Protein AF-A0AAE8ZLW9-F1 (afdb_monomer)

pLDDT: mean 77.03, std 15.37, range [42.69, 94.0]

Secondary structure (DSSP, 8-state):
------------------PPPPPP-HHHHHHHHHHHHHHHHHHHHHHHHHTTS-HHHHHHHHHHHHHHHHHHHHHHHHHHHT-HHHHHHHHHHHHHHHHHHHHHHHHHHHHHHTPPPPPPPP-------

Sequence (129 aa):
MRRNDSNASACSTDGMYEPSRQVLDYRHIEQINTIVFHLRELSRLVTTQIGVIPNTVVGQLRSLNQRIMDNIELIEGDMARNERAPFEAKLEYYHTEYQEMLVLYQELMAILYNIPPPPPPPSAESQQE

Solvent-accessible surface area (backbone atoms only — not comparable to full-atom values): 8001 Å² total; per-residue (Å²): 135,82,86,88,77,87,82,79,81,77,79,67,85,73,69,81,80,74,74,78,83,53,53,62,51,73,68,56,51,52,55,48,52,52,53,49,49,53,44,53,52,49,38,51,55,44,56,65,47,57,80,77,56,66,74,86,54,36,60,56,42,51,52,51,40,49,55,42,51,54,49,45,54,51,51,52,54,52,56,73,67,40,44,30,69,70,44,65,73,41,48,63,54,54,54,49,53,52,52,53,53,51,52,52,51,51,54,55,49,53,62,67,74,63,64,76,77,78,78,76,75,80,77,80,70,95,68,84,135

Organism: Caenorhabditis briggsae (NCBI:txid6238)

Mean predicted aligned error: 13.86 Å

Radius of gyration: 29.91 Å; Cα contacts (8 Å, |Δi|>4): 59; chains: 1; bounding box: 50×21×132 Å

Nearest PDB structures (foldseek):
  5ax0-assembly1_A  TM=6.935E-01  e=7.107E+00  Acetabularia acetabulum
  8hx0-assembly1_A  TM=5.495E-01  e=7.550E+00  Mycolicibacterium smegmatis MC2 155
  8snb-assembly1_1G  TM=5.516E-01  e=8.521E+00  Strongylocentrotus purpuratus

Structure (mmCIF, N/CA/C/O backbone):
data_AF-A0AAE8ZLW9-F1
#
_entry.id   AF-A0AAE8ZLW9-F1
#
loop_
_atom_site.group_PDB
_atom_site.id
_atom_site.type_symbol
_atom_site.label_atom_id
_atom_site.label_alt_id
_atom_site.label_comp_id
_atom_site.label_asym_id
_atom_site.label_entity_id
_atom_site.label_seq_id
_atom_site.pdbx_PDB_ins_code
_atom_site.Cartn_x
_atom_site.Cartn_y
_atom_site.Cartn_z
_atom_site.occupancy
_atom_site.B_iso_or_equiv
_atom_site.auth_seq_id
_atom_site.auth_comp_id
_atom_site.auth_asym_id
_atom_site.auth_atom_id
_atom_site.pdbx_PDB_model_num
ATOM 1 N N . MET A 1 1 ? 13.273 -12.104 -73.504 1.00 42.69 1 MET A N 1
ATOM 2 C CA . MET A 1 1 ? 14.395 -11.382 -72.862 1.00 42.69 1 MET A CA 1
ATOM 3 C C . MET A 1 1 ? 13.861 -10.082 -72.264 1.00 42.69 1 MET A C 1
ATOM 5 O O . MET A 1 1 ? 13.181 -9.386 -72.997 1.00 42.69 1 MET A O 1
ATOM 9 N N . ARG A 1 2 ? 14.204 -9.810 -70.985 1.00 47.00 2 ARG A N 1
ATOM 10 C CA . ARG A 1 2 ? 14.033 -8.569 -70.172 1.00 47.00 2 ARG A CA 1
ATOM 11 C C . ARG A 1 2 ? 12.575 -8.137 -69.902 1.00 47.00 2 ARG A C 1
ATOM 13 O O . ARG A 1 2 ? 11.897 -7.703 -70.815 1.00 47.00 2 ARG A O 1
ATOM 20 N N . ARG A 1 3 ? 11.964 -8.425 -68.739 1.00 48.12 3 ARG A N 1
ATOM 21 C CA . ARG A 1 3 ? 12.125 -7.803 -67.394 1.00 48.12 3 ARG A CA 1
ATOM 22 C C . ARG A 1 3 ? 12.248 -6.276 -67.451 1.00 48.12 3 ARG A C 1
ATOM 24 O O . ARG A 1 3 ? 13.337 -5.776 -67.704 1.00 48.12 3 ARG A O 1
ATOM 31 N N . ASN A 1 4 ? 11.135 -5.585 -67.197 1.00 45.62 4 ASN A N 1
ATOM 32 C CA . ASN A 1 4 ? 11.143 -4.229 -66.658 1.00 45.62 4 ASN A CA 1
ATOM 33 C C . ASN A 1 4 ? 10.871 -4.348 -65.161 1.00 45.62 4 ASN A C 1
ATOM 35 O O . ASN A 1 4 ? 9.737 -4.552 -64.729 1.00 45.62 4 ASN A O 1
ATOM 39 N N . ASP A 1 5 ? 11.963 -4.299 -64.414 1.00 48.31 5 ASP A N 1
ATOM 40 C CA . ASP A 1 5 ? 11.983 -4.147 -62.974 1.00 48.31 5 ASP A CA 1
ATOM 41 C C . ASP A 1 5 ? 11.664 -2.690 -62.584 1.00 48.31 5 ASP A C 1
ATOM 43 O O . ASP A 1 5 ? 11.891 -1.755 -63.355 1.00 48.31 5 ASP A O 1
ATOM 47 N N . SER A 1 6 ? 11.226 -2.540 -61.331 1.00 54.47 6 SER A N 1
ATOM 48 C CA . SER A 1 6 ? 11.413 -1.349 -60.489 1.00 54.47 6 SER A CA 1
ATOM 49 C C . SER A 1 6 ? 10.422 -0.193 -60.640 1.00 54.47 6 SER A C 1
ATOM 51 O O . SER A 1 6 ? 10.705 0.801 -61.298 1.00 54.47 6 SER A O 1
ATOM 53 N N . ASN A 1 7 ? 9.333 -0.247 -59.866 1.00 52.25 7 ASN A N 1
ATOM 54 C CA . ASN A 1 7 ? 9.197 0.705 -58.753 1.00 52.25 7 ASN A CA 1
ATOM 55 C C . ASN A 1 7 ? 8.188 0.191 -57.706 1.00 52.25 7 ASN A C 1
ATOM 57 O O . ASN A 1 7 ? 7.126 0.771 -57.490 1.00 52.25 7 ASN A O 1
ATOM 61 N N . ALA A 1 8 ? 8.501 -0.938 -57.065 1.00 52.03 8 ALA A N 1
ATOM 62 C CA . ALA A 1 8 ? 7.878 -1.241 -55.783 1.00 52.03 8 ALA A CA 1
ATOM 63 C C . ALA A 1 8 ? 8.480 -0.258 -54.775 1.00 52.03 8 ALA A C 1
ATOM 65 O O . ALA A 1 8 ? 9.659 -0.355 -54.439 1.00 52.03 8 ALA A O 1
ATOM 66 N N . SER A 1 9 ? 7.686 0.734 -54.374 1.00 44.06 9 SER A N 1
ATOM 67 C CA . SER A 1 9 ? 8.015 1.653 -53.292 1.00 44.06 9 SER A CA 1
ATOM 68 C C . SER A 1 9 ? 8.279 0.828 -52.034 1.00 44.06 9 SER A C 1
ATOM 70 O O . SER A 1 9 ? 7.358 0.353 -51.372 1.00 44.06 9 SER A O 1
ATOM 72 N N . ALA A 1 10 ? 9.558 0.599 -51.745 1.00 49.91 10 ALA A N 1
ATOM 73 C CA . ALA A 1 10 ? 10.007 0.103 -50.463 1.00 49.91 10 ALA A CA 1
ATOM 74 C C . ALA A 1 10 ? 9.824 1.242 -49.454 1.00 49.91 10 ALA A C 1
ATOM 76 O O . ALA A 1 10 ? 10.750 1.995 -49.160 1.00 49.91 10 ALA A O 1
ATOM 77 N N . CYS A 1 11 ? 8.608 1.381 -48.926 1.00 47.44 11 CYS A N 1
ATOM 78 C CA . CYS A 1 11 ? 8.428 1.917 -47.584 1.00 47.44 11 CYS A CA 1
ATOM 79 C C . CYS A 1 11 ? 9.013 0.878 -46.624 1.00 47.44 11 CYS A C 1
ATOM 81 O O . CYS A 1 11 ? 8.292 0.101 -46.002 1.00 47.44 11 CYS A O 1
ATOM 83 N N . SER A 1 12 ? 10.342 0.814 -46.561 1.00 49.12 12 SER A N 1
ATOM 84 C CA . SER A 1 12 ? 11.028 0.119 -45.491 1.00 49.12 12 SER A CA 1
ATOM 85 C C . SER A 1 12 ? 10.701 0.890 -44.218 1.00 49.12 12 SER A C 1
ATOM 87 O O . SER A 1 12 ? 11.232 1.971 -43.976 1.00 49.12 12 SER A O 1
ATOM 89 N N . THR A 1 13 ? 9.798 0.347 -43.406 1.00 57.84 13 THR A N 1
ATOM 90 C CA . THR A 1 13 ? 9.701 0.627 -41.969 1.00 57.84 13 THR A CA 1
ATOM 91 C C . THR A 1 13 ? 10.942 0.048 -41.287 1.00 57.84 13 THR A C 1
ATOM 93 O O . THR A 1 13 ? 10.854 -0.866 -40.470 1.00 57.84 13 THR A O 1
ATOM 96 N N . ASP A 1 14 ? 12.114 0.505 -41.723 1.00 55.09 14 ASP A N 1
ATOM 97 C CA . ASP A 1 14 ? 13.409 0.038 -41.259 1.00 55.09 14 ASP A CA 1
ATOM 98 C C . ASP A 1 14 ? 13.714 0.780 -39.959 1.00 55.09 14 ASP A C 1
ATOM 100 O O . ASP A 1 14 ? 14.090 1.950 -39.958 1.00 55.09 14 ASP A O 1
ATOM 104 N N . GLY A 1 15 ? 13.432 0.104 -38.845 1.00 57.19 15 GLY A N 1
ATOM 105 C CA . GLY A 1 15 ? 13.969 0.429 -37.530 1.00 57.19 15 GLY A CA 1
ATOM 106 C C . GLY A 1 15 ? 13.543 1.775 -36.953 1.00 57.19 15 GLY A C 1
ATOM 107 O O . GLY A 1 15 ? 14.377 2.657 -36.758 1.00 57.19 15 GLY A O 1
ATOM 108 N N . MET A 1 16 ? 12.278 1.906 -36.543 1.00 61.81 16 MET A N 1
ATOM 109 C CA . MET A 1 16 ? 11.995 2.823 -35.435 1.00 61.81 16 MET A CA 1
ATOM 110 C C . MET A 1 16 ? 12.773 2.279 -34.233 1.00 61.81 16 MET A C 1
ATOM 112 O O . MET A 1 16 ? 12.429 1.216 -33.722 1.00 61.81 16 MET A O 1
ATOM 116 N N . TYR A 1 17 ? 13.873 2.941 -33.863 1.00 61.50 17 TYR A N 1
ATOM 117 C CA . TYR A 1 17 ? 14.681 2.596 -32.695 1.00 61.50 17 TYR A CA 1
ATOM 118 C C . TYR A 1 17 ? 13.754 2.553 -31.482 1.00 61.50 17 TYR A C 1
ATOM 120 O O . TYR A 1 17 ? 13.327 3.597 -30.990 1.00 61.50 17 TYR A O 1
ATOM 128 N N . GLU A 1 18 ? 13.385 1.352 -31.044 1.00 58.94 18 GLU A N 1
ATOM 129 C CA . GLU A 1 18 ? 12.652 1.187 -29.801 1.00 58.94 18 GLU A CA 1
ATOM 130 C C . GLU A 1 18 ? 13.663 1.486 -28.688 1.00 58.94 18 GLU A C 1
ATOM 132 O O . GLU A 1 18 ? 14.690 0.801 -28.605 1.00 58.94 18 GLU A O 1
ATOM 137 N N . PRO A 1 19 ? 13.468 2.551 -27.887 1.00 62.28 19 PRO A N 1
ATOM 138 C CA . PRO A 1 19 ? 14.407 2.874 -26.828 1.00 62.28 19 PRO A CA 1
ATOM 139 C C . PRO A 1 19 ? 14.550 1.663 -25.914 1.00 62.28 19 PRO A C 1
ATOM 141 O O . PRO A 1 19 ? 13.546 1.074 -25.508 1.00 62.28 19 PRO A O 1
ATOM 144 N N . SER A 1 20 ? 15.788 1.292 -25.585 1.00 70.75 20 SER A N 1
ATOM 145 C CA . SER A 1 20 ? 16.060 0.200 -24.653 1.00 70.75 20 SER A CA 1
ATOM 146 C C . SER A 1 20 ? 15.200 0.368 -23.402 1.00 70.75 20 SER A C 1
ATOM 148 O O . SER A 1 20 ? 15.275 1.407 -22.738 1.00 70.75 20 SER A O 1
ATOM 150 N N . ARG A 1 21 ? 14.378 -0.642 -23.082 1.00 70.56 21 ARG A N 1
ATOM 151 C CA . ARG A 1 21 ? 13.552 -0.630 -21.869 1.00 70.56 21 ARG A CA 1
ATOM 152 C C . ARG A 1 21 ? 14.456 -0.392 -20.663 1.00 70.56 21 ARG A C 1
ATOM 154 O O . ARG A 1 21 ? 15.342 -1.196 -20.379 1.00 70.56 21 ARG A O 1
ATOM 161 N N . GLN A 1 22 ? 14.245 0.727 -19.977 1.00 82.25 22 GLN A N 1
ATOM 162 C CA . GLN A 1 22 ? 14.937 1.005 -18.726 1.00 82.25 22 GLN A CA 1
ATOM 163 C C . GLN A 1 22 ? 14.307 0.148 -17.632 1.00 82.25 22 GLN A C 1
ATOM 165 O O . GLN A 1 22 ? 13.099 0.219 -17.399 1.00 82.25 22 GLN A O 1
ATOM 170 N N . VAL A 1 23 ? 15.136 -0.667 -16.991 1.00 86.75 23 VAL A N 1
ATOM 171 C CA . VAL A 1 23 ? 14.745 -1.547 -15.887 1.00 86.75 23 VAL A CA 1
ATOM 172 C C . VAL A 1 23 ? 15.030 -0.889 -14.541 1.00 86.75 23 VAL A C 1
ATOM 174 O O . VAL A 1 23 ? 15.751 0.111 -14.478 1.00 86.75 23 VAL A O 1
ATOM 177 N N . LEU A 1 24 ? 14.466 -1.444 -13.470 1.00 84.19 24 LEU A N 1
ATOM 178 C CA . LEU A 1 24 ? 14.739 -0.986 -12.112 1.00 84.19 24 LEU A CA 1
ATOM 179 C C . LEU A 1 24 ? 16.206 -1.252 -11.759 1.00 84.19 24 LEU A C 1
ATOM 181 O O . LEU A 1 24 ? 16.750 -2.321 -12.041 1.00 84.19 24 LEU A O 1
ATOM 185 N N . ASP A 1 25 ? 16.843 -0.273 -11.125 1.00 87.19 25 ASP A N 1
ATOM 186 C CA . ASP A 1 25 ? 18.161 -0.456 -10.518 1.00 87.19 25 ASP A CA 1
ATOM 187 C C . ASP A 1 25 ? 18.044 -0.808 -9.023 1.00 87.19 25 ASP A C 1
ATOM 189 O O . ASP A 1 25 ? 16.955 -0.837 -8.444 1.00 87.19 25 ASP A O 1
ATOM 193 N N . TYR A 1 26 ? 19.187 -1.059 -8.380 1.00 85.81 26 TYR A N 1
ATOM 194 C CA . TYR A 1 26 ? 19.246 -1.399 -6.956 1.00 85.81 26 TYR A CA 1
ATOM 195 C C . TYR A 1 26 ? 18.552 -0.365 -6.052 1.00 85.81 26 TYR A C 1
ATOM 197 O O . TYR A 1 26 ? 17.898 -0.749 -5.086 1.00 85.81 26 TYR A O 1
ATOM 205 N N . ARG A 1 27 ? 18.654 0.935 -6.362 1.00 86.38 27 ARG A N 1
ATOM 206 C CA . ARG A 1 27 ? 18.051 1.993 -5.537 1.00 86.38 27 ARG A CA 1
ATOM 207 C C . ARG A 1 27 ? 16.533 1.964 -5.626 1.00 86.38 27 ARG A C 1
ATOM 209 O O . ARG A 1 27 ? 15.872 2.106 -4.602 1.00 86.38 27 ARG A O 1
ATOM 216 N N . HIS A 1 28 ? 15.985 1.730 -6.818 1.00 83.50 28 HIS A N 1
ATOM 217 C CA . HIS A 1 28 ? 14.540 1.559 -6.979 1.00 83.50 28 HIS A CA 1
ATOM 218 C C . HIS A 1 28 ? 14.047 0.355 -6.170 1.00 83.50 28 HIS A C 1
ATOM 220 O O . HIS A 1 28 ? 13.072 0.462 -5.432 1.00 83.50 28 HIS A O 1
ATOM 226 N N . ILE A 1 29 ? 14.759 -0.775 -6.247 1.00 83.94 29 ILE A N 1
ATOM 227 C CA . ILE A 1 29 ? 14.415 -1.997 -5.504 1.00 83.94 29 ILE A CA 1
ATOM 228 C C . ILE A 1 29 ? 14.462 -1.757 -3.985 1.00 83.94 29 ILE A C 1
ATOM 230 O O . ILE A 1 29 ? 13.577 -2.203 -3.258 1.00 83.94 29 ILE A O 1
ATOM 234 N N . GLU A 1 30 ? 15.461 -1.028 -3.489 1.00 88.19 30 GLU A N 1
ATOM 235 C CA . GLU A 1 30 ? 15.583 -0.677 -2.070 1.00 88.19 30 GLU A CA 1
ATOM 236 C C . GLU A 1 30 ? 14.428 0.218 -1.585 1.00 88.19 30 GLU A C 1
ATOM 238 O O . GLU A 1 30 ? 13.836 -0.045 -0.532 1.00 88.19 30 GLU A O 1
ATOM 243 N N . GLN A 1 31 ? 14.051 1.229 -2.374 1.00 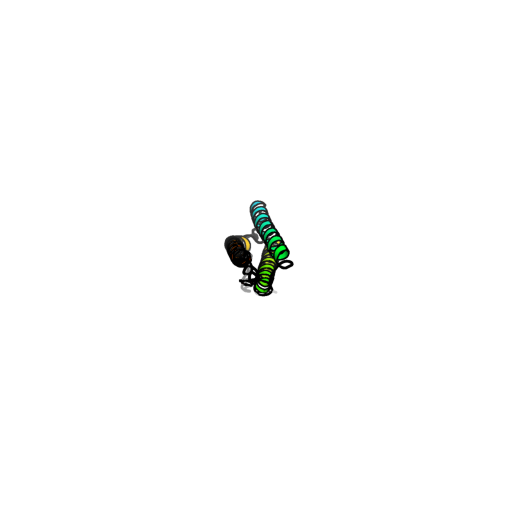85.00 31 GLN A N 1
ATOM 244 C CA . GLN A 1 31 ? 12.901 2.090 -2.082 1.00 85.00 31 GLN A CA 1
ATOM 245 C C . GLN A 1 31 ? 11.596 1.285 -2.026 1.00 85.00 31 GLN A C 1
ATOM 247 O O . GLN A 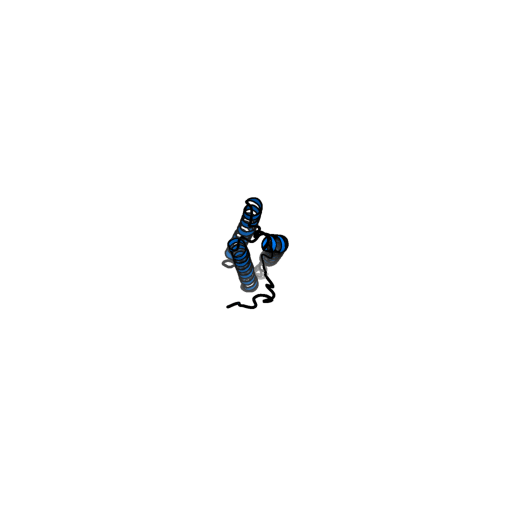1 31 ? 10.828 1.432 -1.074 1.00 85.00 31 GLN A O 1
ATOM 252 N N . ILE A 1 32 ? 11.381 0.378 -2.986 1.00 82.44 32 ILE A N 1
ATOM 253 C CA . ILE A 1 32 ? 10.215 -0.520 -3.019 1.00 82.44 32 ILE A CA 1
ATOM 254 C C . ILE A 1 32 ? 10.144 -1.363 -1.756 1.00 82.44 32 ILE A C 1
ATOM 256 O O . ILE A 1 32 ? 9.126 -1.373 -1.064 1.00 82.44 32 ILE A O 1
ATOM 260 N N . ASN A 1 33 ? 11.237 -2.058 -1.444 1.00 85.94 33 ASN A N 1
ATOM 261 C CA . ASN A 1 33 ? 11.286 -2.960 -0.303 1.00 85.94 33 ASN A CA 1
ATOM 262 C C . ASN A 1 33 ? 11.006 -2.222 1.008 1.00 85.94 33 ASN A C 1
ATOM 264 O O . ASN A 1 33 ? 10.333 -2.766 1.880 1.00 85.94 33 ASN A O 1
ATOM 268 N N . THR A 1 34 ? 11.463 -0.975 1.123 1.00 89.69 34 THR A N 1
ATOM 269 C CA . THR A 1 34 ? 11.195 -0.124 2.287 1.00 89.69 34 THR A CA 1
ATOM 270 C C . THR A 1 34 ? 9.701 0.184 2.427 1.00 89.69 34 THR A C 1
ATOM 272 O O . THR A 1 34 ? 9.134 0.009 3.504 1.00 89.69 34 THR A O 1
ATOM 275 N N . ILE A 1 35 ? 9.028 0.581 1.343 1.00 87.62 35 ILE A N 1
ATOM 276 C CA . ILE A 1 35 ? 7.587 0.882 1.369 1.00 87.62 35 ILE A CA 1
ATOM 277 C C . ILE A 1 35 ? 6.772 -0.379 1.678 1.00 87.62 35 ILE A C 1
ATOM 279 O O . ILE A 1 35 ? 5.913 -0.361 2.560 1.00 87.62 35 ILE A O 1
ATOM 283 N N . VAL A 1 36 ? 7.065 -1.493 1.000 1.00 89.31 36 VAL A N 1
ATOM 284 C CA . VAL A 1 36 ? 6.377 -2.776 1.223 1.00 89.31 36 VAL A CA 1
ATOM 285 C C . VAL A 1 36 ? 6.575 -3.261 2.659 1.00 89.31 36 VAL A C 1
ATOM 287 O O . VAL A 1 36 ? 5.627 -3.746 3.279 1.00 89.31 36 VAL A O 1
ATOM 290 N N . PHE A 1 37 ? 7.777 -3.102 3.220 1.00 92.19 37 PHE A N 1
ATOM 291 C CA . PHE A 1 37 ? 8.047 -3.415 4.622 1.00 92.19 37 PHE A CA 1
ATOM 292 C C . PHE A 1 37 ? 7.131 -2.620 5.562 1.00 92.19 37 PHE A C 1
ATOM 294 O O . PHE A 1 37 ? 6.462 -3.217 6.407 1.00 92.19 37 PHE A O 1
ATOM 301 N N . HIS A 1 38 ? 7.035 -1.303 5.375 1.00 91.00 38 HIS A N 1
ATOM 302 C CA . HIS A 1 38 ? 6.182 -0.453 6.204 1.00 91.00 38 HIS A CA 1
ATOM 303 C C . HIS A 1 38 ? 4.688 -0.768 6.056 1.00 91.00 38 HIS A C 1
ATOM 305 O O . HIS A 1 38 ? 3.963 -0.794 7.051 1.00 91.00 38 HIS A O 1
ATOM 311 N N . LEU A 1 39 ? 4.219 -1.074 4.844 1.00 87.81 39 LEU A N 1
ATOM 312 C CA . LEU A 1 39 ? 2.838 -1.505 4.616 1.00 87.81 39 LEU A CA 1
ATOM 313 C C . LEU A 1 39 ? 2.529 -2.820 5.341 1.00 87.81 39 LEU A C 1
ATOM 315 O O . LEU A 1 39 ? 1.509 -2.930 6.021 1.00 87.81 39 LEU A O 1
ATOM 319 N N . ARG A 1 40 ? 3.426 -3.809 5.265 1.00 90.81 40 ARG A N 1
ATOM 320 C CA . ARG A 1 40 ? 3.269 -5.085 5.983 1.00 90.81 40 ARG A CA 1
ATOM 321 C C . ARG A 1 40 ? 3.272 -4.889 7.498 1.00 90.81 40 ARG A C 1
ATOM 323 O O . ARG A 1 40 ? 2.492 -5.529 8.205 1.00 90.81 40 ARG A O 1
ATOM 330 N N . GLU A 1 41 ? 4.116 -3.995 8.003 1.00 92.75 41 GLU A N 1
ATOM 331 C CA . GLU A 1 41 ? 4.129 -3.635 9.419 1.00 92.75 41 GLU A CA 1
ATOM 332 C C . GLU A 1 41 ? 2.803 -2.993 9.850 1.00 92.75 41 GLU A C 1
ATOM 334 O O . GLU A 1 41 ? 2.219 -3.411 10.855 1.00 92.75 41 GLU A O 1
ATOM 339 N N . LEU A 1 42 ? 2.277 -2.057 9.056 1.00 88.94 42 LEU A N 1
ATOM 340 C CA . LEU A 1 42 ? 0.984 -1.423 9.306 1.00 88.94 42 LEU A CA 1
ATOM 341 C C . LEU A 1 42 ? -0.165 -2.442 9.276 1.00 88.94 42 LEU A C 1
ATOM 343 O O . LEU A 1 42 ? -0.997 -2.445 10.182 1.00 88.94 42 LEU A O 1
ATOM 347 N N . SER A 1 43 ? -0.178 -3.364 8.308 1.00 89.62 43 SER A N 1
ATOM 348 C CA . SER A 1 43 ? -1.161 -4.458 8.246 1.00 89.62 43 SER A CA 1
ATOM 349 C C . SER A 1 43 ? -1.138 -5.317 9.513 1.00 89.62 43 SER A C 1
ATOM 351 O O . SER A 1 43 ? -2.190 -5.639 10.078 1.00 89.62 43 SER A O 1
ATOM 353 N N . ARG A 1 44 ? 0.058 -5.644 10.020 1.00 88.62 44 ARG A N 1
ATOM 354 C CA . ARG A 1 44 ? 0.212 -6.392 11.273 1.00 88.62 44 ARG A CA 1
ATOM 355 C C . ARG A 1 44 ? -0.401 -5.629 12.446 1.00 88.62 44 ARG A C 1
ATOM 357 O O . ARG A 1 44 ? -1.148 -6.225 13.220 1.00 88.62 44 ARG A O 1
ATOM 364 N N . LEU A 1 45 ? -0.126 -4.329 12.562 1.00 87.38 45 LEU A N 1
ATOM 365 C CA . LEU A 1 45 ? -0.695 -3.479 13.613 1.00 87.38 45 LEU A CA 1
ATOM 366 C C . LEU A 1 45 ? -2.226 -3.440 13.533 1.00 87.38 45 LEU A C 1
ATOM 368 O O . LEU A 1 45 ? -2.896 -3.760 14.513 1.00 87.38 45 LEU A O 1
ATOM 372 N N . VAL A 1 46 ? -2.789 -3.160 12.358 1.00 83.69 46 VAL A N 1
ATOM 373 C CA . VAL A 1 46 ? -4.244 -3.147 12.140 1.00 83.69 46 VAL A CA 1
ATOM 374 C C . VAL A 1 46 ? -4.871 -4.494 12.517 1.00 83.69 46 VAL A C 1
ATOM 376 O O . VAL A 1 46 ? -5.864 -4.542 13.243 1.00 83.69 46 VAL A O 1
ATOM 379 N N . THR A 1 47 ? -4.258 -5.601 12.096 1.00 83.50 47 THR A N 1
ATOM 380 C CA . THR A 1 47 ? -4.758 -6.957 12.366 1.00 83.50 47 THR A CA 1
ATOM 381 C C . THR A 1 47 ? -4.754 -7.295 13.857 1.00 83.50 47 THR A C 1
ATOM 383 O O . THR A 1 47 ? -5.713 -7.894 14.343 1.00 83.50 47 THR A O 1
ATOM 386 N N . THR A 1 48 ? -3.729 -6.873 14.611 1.00 82.88 48 THR A N 1
ATOM 387 C CA . THR A 1 48 ? -3.685 -7.103 16.071 1.00 82.88 48 THR A CA 1
ATOM 388 C C . THR A 1 48 ? -4.833 -6.430 16.817 1.00 82.88 48 THR A C 1
ATOM 390 O O . THR A 1 48 ? -5.278 -6.936 17.844 1.00 82.88 48 THR A O 1
ATOM 393 N N . GLN A 1 49 ? -5.355 -5.333 16.27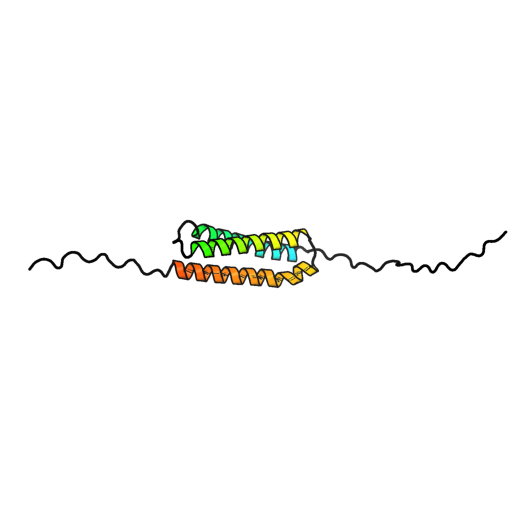5 1.00 74.25 49 GLN A N 1
ATOM 394 C CA . GLN A 1 49 ? -6.428 -4.562 16.888 1.00 74.25 49 GLN A CA 1
ATOM 395 C C . GLN A 1 49 ? -7.810 -5.168 16.585 1.00 74.25 49 GLN A C 1
ATOM 397 O O . GLN A 1 49 ? -8.677 -5.205 17.455 1.00 74.25 49 GLN A O 1
ATOM 402 N N . ILE A 1 50 ? -8.010 -5.758 15.399 1.00 72.75 50 ILE A N 1
ATOM 403 C CA . ILE A 1 50 ? -9.297 -6.351 14.974 1.00 72.75 50 ILE A CA 1
ATOM 404 C C . ILE A 1 50 ? -9.841 -7.400 15.965 1.00 72.75 50 ILE A C 1
ATOM 406 O O . ILE A 1 50 ? -11.057 -7.530 16.099 1.00 72.75 50 ILE A O 1
ATOM 410 N N . GLY A 1 51 ? -8.974 -8.139 16.663 1.00 65.69 51 GLY A N 1
ATOM 411 C CA . GLY A 1 51 ? -9.380 -9.182 17.613 1.00 65.69 51 GLY A CA 1
ATOM 412 C C . GLY A 1 51 ? -9.829 -8.689 18.995 1.00 65.69 51 GLY A C 1
ATOM 413 O O . GLY A 1 51 ? -10.360 -9.486 19.762 1.00 65.69 51 GLY A O 1
ATOM 414 N N . VAL A 1 52 ? -9.613 -7.412 19.332 1.00 64.06 52 VAL A N 1
ATOM 415 C CA . VAL A 1 52 ? -9.685 -6.907 20.721 1.00 64.06 52 VAL A CA 1
ATOM 416 C C . VAL A 1 52 ? -10.800 -5.856 20.914 1.00 64.06 52 VAL A C 1
ATOM 418 O O . VAL A 1 52 ? -11.010 -5.362 22.017 1.00 64.06 52 VAL A O 1
ATOM 421 N N . ILE A 1 53 ? -11.549 -5.505 19.860 1.00 61.41 53 ILE A N 1
ATOM 422 C CA . ILE A 1 53 ? -12.224 -4.197 19.757 1.00 61.41 53 ILE A CA 1
ATOM 423 C C . ILE A 1 53 ? -13.761 -4.260 19.573 1.00 61.41 53 ILE A C 1
ATOM 425 O O . ILE A 1 53 ? -14.261 -5.165 18.902 1.00 61.41 53 ILE A O 1
ATOM 429 N N . PRO A 1 54 ? -14.533 -3.271 20.091 1.00 60.72 54 PRO A N 1
ATOM 430 C CA . PRO A 1 54 ? -15.970 -3.098 19.820 1.00 60.72 54 PRO A CA 1
ATOM 431 C C . PRO A 1 54 ? -16.332 -2.940 18.327 1.00 60.72 54 PRO A C 1
ATOM 433 O O . PRO A 1 54 ? -15.675 -2.224 17.573 1.00 60.72 54 PRO A O 1
ATOM 436 N N . ASN A 1 55 ? -17.449 -3.562 17.917 1.00 65.94 55 ASN A N 1
ATOM 437 C CA . ASN A 1 55 ? -17.903 -3.726 16.520 1.00 65.94 55 ASN A CA 1
ATOM 438 C C . ASN A 1 55 ? -17.904 -2.459 15.639 1.00 65.94 55 ASN A C 1
ATOM 440 O O . ASN A 1 55 ? -17.807 -2.579 14.420 1.00 65.94 55 ASN A O 1
ATOM 444 N N . THR A 1 56 ? -18.018 -1.261 16.216 1.00 70.19 56 THR A N 1
ATOM 445 C CA . THR A 1 56 ? -18.128 0.003 15.469 1.00 70.19 56 THR A CA 1
ATOM 446 C C . THR A 1 56 ? -16.860 0.367 14.693 1.00 70.19 56 THR A C 1
ATOM 448 O O . THR A 1 56 ? -16.967 0.866 13.578 1.00 70.19 56 THR A O 1
ATOM 451 N N . VAL A 1 57 ? -15.670 0.076 15.229 1.00 77.38 57 VAL A N 1
ATOM 452 C CA . VAL A 1 57 ? -14.379 0.426 14.596 1.00 77.38 57 VAL A CA 1
ATOM 453 C C . VAL A 1 57 ? -13.765 -0.766 13.845 1.00 77.38 57 VAL A C 1
ATOM 455 O O . VAL A 1 57 ? -12.977 -0.595 12.916 1.00 77.38 57 VAL A O 1
ATOM 458 N N . VAL A 1 58 ? -14.183 -1.997 14.173 1.00 82.25 58 VAL A N 1
ATOM 459 C CA . VAL A 1 58 ? -13.696 -3.237 13.533 1.00 82.25 58 VAL A CA 1
ATOM 460 C C . VAL A 1 58 ? -13.904 -3.227 12.017 1.00 82.25 58 VAL A C 1
ATOM 462 O O . VAL A 1 58 ? -13.018 -3.654 11.276 1.00 82.25 58 VAL A O 1
ATOM 465 N N . GLY A 1 59 ? -15.052 -2.735 11.538 1.00 84.62 59 GLY A N 1
ATOM 466 C CA . GLY A 1 59 ? -15.331 -2.649 10.100 1.00 84.62 59 GLY A CA 1
ATOM 467 C C . GLY A 1 59 ? -14.345 -1.737 9.363 1.00 84.62 59 GLY A C 1
ATOM 468 O O . GLY A 1 59 ? -13.843 -2.103 8.301 1.00 84.62 59 GLY A O 1
ATOM 469 N N . GLN A 1 60 ? -14.006 -0.595 9.964 1.00 88.19 60 GLN A N 1
ATOM 470 C CA . GLN A 1 60 ? -13.053 0.366 9.404 1.00 88.19 60 GLN A CA 1
ATOM 471 C C . GLN A 1 60 ? -11.624 -0.186 9.419 1.00 88.19 60 GLN A C 1
ATOM 473 O O . GLN A 1 60 ? -10.926 -0.082 8.415 1.00 88.19 60 GLN A O 1
ATOM 478 N N . LEU A 1 61 ? -11.216 -0.867 10.496 1.00 87.25 61 LEU A N 1
ATOM 479 C CA . LEU A 1 61 ? -9.914 -1.541 10.559 1.00 87.25 61 LEU A CA 1
ATOM 480 C C . LEU A 1 61 ? -9.791 -2.661 9.518 1.00 87.25 61 LEU A C 1
ATOM 482 O O . LEU A 1 61 ? -8.754 -2.782 8.873 1.00 87.25 61 LEU A O 1
ATOM 486 N N . ARG A 1 62 ? -10.847 -3.454 9.292 1.00 88.06 62 ARG A N 1
ATOM 487 C CA . ARG A 1 62 ? -10.853 -4.468 8.222 1.00 88.06 62 ARG A CA 1
ATOM 488 C C . ARG A 1 62 ? -10.724 -3.840 6.837 1.00 88.06 62 ARG A C 1
ATOM 490 O O . ARG A 1 62 ? -9.933 -4.325 6.036 1.00 88.06 62 ARG A O 1
ATOM 497 N N . SER A 1 63 ? -11.459 -2.758 6.576 1.00 91.12 63 SER A N 1
ATOM 498 C CA . SER A 1 63 ? -11.370 -2.029 5.307 1.00 91.12 63 SER A CA 1
ATOM 499 C C . SER A 1 63 ? -9.980 -1.431 5.088 1.00 91.12 63 SER A C 1
ATOM 501 O O . SER A 1 63 ? -9.454 -1.504 3.981 1.00 91.12 63 SER A O 1
ATOM 503 N N . LEU A 1 64 ? -9.370 -0.870 6.136 1.00 91.75 64 LEU A N 1
ATOM 504 C CA . LEU A 1 64 ? -8.003 -0.358 6.085 1.00 91.75 64 LEU A CA 1
ATOM 505 C C . LEU A 1 64 ? -7.005 -1.483 5.792 1.00 91.75 64 LEU A C 1
ATOM 507 O O . LEU A 1 64 ? -6.156 -1.328 4.922 1.00 91.75 64 LEU A O 1
ATOM 511 N N . ASN A 1 65 ? -7.137 -2.632 6.459 1.00 90.44 65 ASN A N 1
ATOM 512 C CA . ASN A 1 65 ? -6.262 -3.773 6.202 1.00 90.44 65 ASN A CA 1
ATOM 513 C C . ASN A 1 65 ? -6.372 -4.270 4.756 1.00 90.44 65 ASN A C 1
ATOM 515 O O . ASN A 1 65 ? -5.358 -4.590 4.148 1.00 90.44 65 ASN A O 1
ATOM 519 N N . GLN A 1 66 ? -7.583 -4.289 4.193 1.00 93.19 66 GLN A N 1
ATOM 520 C CA . GLN A 1 66 ? -7.778 -4.636 2.788 1.00 93.19 66 GLN A CA 1
ATOM 521 C C . GLN A 1 66 ? -7.069 -3.638 1.861 1.00 93.19 66 GLN A C 1
ATOM 523 O O . GLN A 1 66 ? -6.288 -4.064 1.020 1.00 93.19 66 GLN A O 1
ATOM 528 N N . ARG A 1 67 ? -7.235 -2.322 2.078 1.00 94.00 67 ARG A N 1
ATOM 529 C CA . ARG A 1 67 ? -6.538 -1.282 1.290 1.00 94.00 67 ARG A CA 1
ATOM 530 C C . ARG A 1 67 ? -5.012 -1.425 1.358 1.00 94.00 67 ARG A C 1
ATOM 532 O O . ARG A 1 67 ? -4.335 -1.186 0.359 1.00 94.00 67 ARG A O 1
ATOM 539 N N . ILE A 1 68 ? -4.472 -1.813 2.517 1.00 91.00 68 ILE A N 1
ATOM 540 C CA . ILE A 1 68 ? -3.036 -2.078 2.685 1.00 91.00 68 ILE A CA 1
ATOM 541 C C . ILE A 1 68 ? -2.605 -3.274 1.828 1.00 91.00 68 ILE A C 1
ATOM 543 O O . ILE A 1 68 ? -1.605 -3.178 1.119 1.00 91.00 68 ILE A O 1
ATOM 547 N N . MET A 1 69 ? -3.356 -4.380 1.868 1.00 92.38 69 MET A N 1
ATOM 548 C CA . MET A 1 69 ? -3.065 -5.574 1.067 1.00 92.38 69 MET A CA 1
ATOM 549 C C . MET A 1 69 ? -3.139 -5.282 -0.435 1.00 92.38 69 MET A C 1
ATOM 551 O O . MET A 1 69 ? -2.209 -5.628 -1.160 1.00 92.38 69 MET A O 1
ATOM 555 N N . ASP A 1 70 ? -4.171 -4.564 -0.879 1.00 93.94 70 ASP A N 1
ATOM 556 C CA . ASP A 1 70 ? -4.347 -4.181 -2.284 1.00 93.94 70 ASP A CA 1
ATOM 557 C C . ASP A 1 70 ? -3.171 -3.315 -2.783 1.00 93.94 70 ASP A C 1
ATOM 559 O O . ASP A 1 70 ? -2.675 -3.497 -3.896 1.00 93.94 70 ASP A O 1
ATOM 563 N N . ASN A 1 71 ? -2.668 -2.398 -1.944 1.00 91.38 71 ASN A N 1
ATOM 564 C CA . ASN A 1 71 ? -1.491 -1.586 -2.266 1.00 91.38 71 ASN A CA 1
ATOM 565 C C . ASN A 1 71 ? -0.207 -2.423 -2.360 1.00 91.38 71 ASN A C 1
ATOM 567 O O . ASN A 1 71 ? 0.605 -2.190 -3.255 1.00 91.38 71 ASN A O 1
ATOM 571 N N . ILE A 1 72 ? -0.017 -3.403 -1.469 1.00 90.06 72 ILE A N 1
ATOM 572 C CA . ILE A 1 72 ? 1.128 -4.324 -1.540 1.00 90.06 72 ILE A CA 1
ATOM 573 C C . ILE A 1 72 ? 1.092 -5.102 -2.859 1.00 90.06 72 ILE A C 1
ATOM 575 O O . ILE A 1 72 ? 2.100 -5.134 -3.562 1.00 90.06 72 ILE A O 1
ATOM 579 N N . GLU A 1 73 ? -0.057 -5.674 -3.224 1.00 92.56 73 GLU A N 1
ATOM 580 C CA . GLU A 1 73 ? -0.212 -6.428 -4.475 1.00 92.56 73 GLU A CA 1
ATOM 581 C C . GLU A 1 73 ? 0.076 -5.564 -5.708 1.00 92.56 73 GLU A C 1
ATOM 583 O O . GLU A 1 73 ? 0.733 -6.010 -6.652 1.00 92.56 73 GLU A O 1
ATOM 588 N N . LEU A 1 74 ? -0.368 -4.305 -5.692 1.00 91.25 74 LEU A N 1
ATOM 589 C CA . LEU A 1 74 ? -0.130 -3.372 -6.786 1.00 91.25 74 LEU A CA 1
ATOM 590 C C . LEU A 1 74 ? 1.359 -3.020 -6.924 1.00 91.25 74 LEU A C 1
ATOM 592 O O . LEU A 1 74 ? 1.894 -3.061 -8.034 1.00 91.25 74 LEU A O 1
ATOM 596 N N . ILE A 1 75 ? 2.045 -2.742 -5.811 1.00 89.38 75 ILE A N 1
ATOM 597 C CA . ILE A 1 75 ? 3.488 -2.454 -5.799 1.00 89.38 75 ILE A CA 1
ATOM 598 C C . ILE A 1 75 ? 4.293 -3.680 -6.242 1.00 89.38 75 ILE A C 1
ATOM 600 O O . ILE A 1 75 ? 5.196 -3.558 -7.069 1.00 89.38 75 ILE A O 1
ATOM 604 N N . GLU A 1 76 ? 3.971 -4.869 -5.730 1.00 88.38 76 GLU A N 1
ATOM 605 C CA . GLU A 1 76 ? 4.645 -6.114 -6.110 1.00 88.38 76 GLU A CA 1
ATOM 606 C C . GLU A 1 76 ? 4.417 -6.445 -7.593 1.00 88.38 76 GLU A C 1
ATOM 608 O O . GLU A 1 76 ? 5.349 -6.861 -8.286 1.00 88.38 76 GLU A O 1
ATOM 613 N N . GLY A 1 77 ? 3.212 -6.188 -8.110 1.00 88.38 77 GLY A N 1
ATOM 614 C CA . GLY A 1 77 ? 2.891 -6.326 -9.527 1.00 88.38 77 GLY A CA 1
ATOM 615 C C . GLY A 1 77 ? 3.661 -5.350 -10.420 1.00 88.38 77 GLY A C 1
ATOM 616 O O . GLY A 1 77 ? 4.119 -5.737 -11.496 1.00 88.38 77 GLY A O 1
ATOM 617 N N . ASP A 1 78 ? 3.836 -4.100 -9.991 1.00 86.25 78 ASP A N 1
ATOM 618 C CA . ASP A 1 78 ? 4.632 -3.103 -10.714 1.00 86.25 78 ASP A CA 1
ATOM 619 C C . ASP A 1 78 ? 6.142 -3.416 -10.636 1.00 86.25 78 ASP A C 1
ATOM 621 O O . ASP A 1 78 ? 6.850 -3.310 -11.642 1.00 86.25 78 ASP A O 1
ATOM 625 N N . MET A 1 79 ? 6.629 -3.922 -9.498 1.00 84.19 79 MET A N 1
ATOM 626 C CA . MET A 1 79 ? 8.004 -4.410 -9.345 1.00 84.19 79 MET A CA 1
ATOM 627 C C . MET A 1 79 ? 8.287 -5.619 -10.249 1.00 84.19 79 MET A C 1
ATOM 629 O O . MET A 1 79 ? 9.335 -5.675 -10.891 1.00 84.19 79 MET A O 1
ATOM 633 N N . ALA A 1 80 ? 7.350 -6.568 -10.351 1.00 86.88 80 ALA A N 1
ATOM 634 C CA . ALA A 1 80 ? 7.491 -7.759 -11.190 1.00 86.88 80 ALA A CA 1
ATOM 635 C C . ALA A 1 80 ? 7.595 -7.431 -12.690 1.00 86.88 80 ALA A C 1
ATOM 637 O O . ALA A 1 80 ? 8.264 -8.152 -13.432 1.00 86.88 80 ALA A O 1
ATOM 638 N N . ARG A 1 81 ? 6.971 -6.333 -13.143 1.00 86.81 81 ARG A N 1
ATOM 639 C CA . ARG A 1 81 ? 7.115 -5.830 -14.523 1.00 86.81 81 ARG A CA 1
ATOM 640 C C . ARG A 1 81 ? 8.514 -5.282 -14.795 1.00 86.81 81 ARG A C 1
ATOM 642 O O . ARG A 1 81 ? 8.956 -5.323 -15.940 1.00 86.81 81 ARG A O 1
ATOM 649 N N . ASN A 1 82 ? 9.209 -4.815 -13.754 1.00 84.25 82 ASN A N 1
ATOM 650 C CA . ASN A 1 82 ? 10.584 -4.322 -13.813 1.00 84.25 82 ASN A CA 1
ATOM 651 C C . ASN A 1 82 ? 10.785 -3.194 -14.850 1.00 84.25 82 ASN A C 1
ATOM 653 O O . ASN A 1 82 ? 11.798 -3.142 -15.547 1.00 84.25 82 ASN A O 1
ATOM 657 N N . GLU A 1 83 ? 9.804 -2.297 -14.972 1.00 84.88 83 GLU A N 1
ATOM 658 C CA . GLU A 1 83 ? 9.844 -1.142 -15.876 1.00 84.88 83 GLU A CA 1
ATOM 659 C C . GLU A 1 83 ? 10.055 0.145 -15.071 1.00 84.88 83 GLU A C 1
ATOM 661 O O . GLU A 1 83 ? 9.268 0.466 -14.183 1.00 84.88 83 GLU A O 1
ATOM 666 N N . ARG A 1 84 ? 11.100 0.913 -15.395 1.00 84.50 84 ARG A N 1
ATOM 667 C CA . ARG A 1 84 ? 11.503 2.085 -14.604 1.00 84.50 84 ARG A CA 1
ATOM 668 C C . ARG A 1 84 ? 10.531 3.260 -14.691 1.00 84.50 84 ARG A C 1
ATOM 670 O O . ARG A 1 84 ? 10.105 3.769 -13.664 1.00 84.50 84 ARG A O 1
ATOM 677 N N . ALA A 1 85 ? 10.181 3.702 -15.899 1.00 82.38 85 ALA A N 1
ATOM 678 C CA . ALA A 1 85 ? 9.376 4.915 -16.078 1.00 82.38 85 ALA A CA 1
ATOM 679 C C . ALA A 1 85 ? 7.969 4.829 -15.441 1.00 82.38 85 ALA A C 1
ATOM 681 O O . ALA A 1 85 ? 7.572 5.777 -14.764 1.00 82.38 85 ALA A O 1
ATOM 682 N N . PRO A 1 86 ? 7.218 3.715 -15.582 1.00 83.06 86 PRO A N 1
ATOM 683 C CA . PRO A 1 86 ? 5.942 3.551 -14.886 1.00 83.06 86 PRO A CA 1
ATOM 684 C C . PRO A 1 86 ? 6.114 3.516 -13.369 1.00 83.06 86 PRO A C 1
ATOM 686 O O . PRO A 1 86 ? 5.259 4.010 -12.640 1.00 83.06 86 PRO A O 1
ATOM 689 N N . PHE A 1 87 ? 7.215 2.926 -12.903 1.00 83.06 87 PHE A N 1
ATOM 690 C CA . PHE A 1 87 ? 7.509 2.796 -11.489 1.00 83.06 87 PHE A CA 1
ATOM 691 C C . PHE A 1 87 ? 7.836 4.151 -10.843 1.00 83.06 87 PHE A C 1
ATOM 693 O O . PHE A 1 87 ? 7.207 4.527 -9.859 1.00 83.06 87 PHE A O 1
ATOM 700 N N . GLU A 1 88 ? 8.754 4.927 -11.428 1.00 83.50 88 GLU A N 1
ATOM 701 C CA . GLU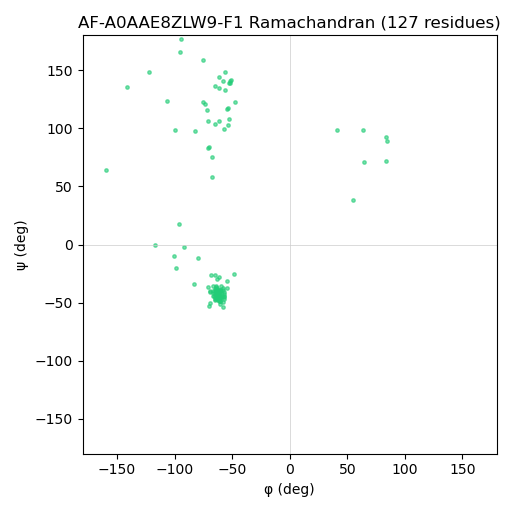 A 1 88 ? 9.103 6.274 -10.951 1.00 83.50 88 GLU A CA 1
ATOM 702 C C . GLU A 1 88 ? 7.877 7.198 -10.923 1.00 83.50 88 GLU A C 1
ATOM 704 O O . GLU A 1 88 ? 7.692 7.943 -9.964 1.00 83.50 88 GLU A O 1
ATOM 709 N N . ALA A 1 89 ? 6.995 7.098 -11.923 1.00 85.19 89 ALA A N 1
ATOM 710 C CA . ALA A 1 89 ? 5.757 7.874 -11.970 1.00 85.19 89 ALA A CA 1
ATOM 711 C C . ALA A 1 89 ? 4.770 7.530 -10.837 1.00 85.19 89 ALA A C 1
ATOM 713 O O . ALA A 1 89 ? 3.953 8.369 -10.463 1.00 85.19 89 ALA A O 1
ATOM 714 N N . LYS A 1 90 ? 4.826 6.307 -10.293 1.00 88.75 90 LYS A N 1
ATOM 715 C CA . LYS A 1 90 ? 3.941 5.834 -9.215 1.00 88.75 90 LYS A CA 1
ATOM 716 C C . LYS A 1 90 ? 4.583 5.874 -7.828 1.00 88.75 90 LYS A C 1
ATOM 718 O O . LYS A 1 90 ? 3.880 5.703 -6.836 1.00 88.75 90 LYS A O 1
ATOM 723 N N . LEU A 1 91 ? 5.889 6.120 -7.725 1.00 85.81 91 LEU A N 1
ATOM 724 C CA . LEU A 1 91 ? 6.599 6.101 -6.445 1.00 85.81 91 LEU A CA 1
ATOM 725 C C . LEU A 1 91 ? 6.022 7.118 -5.445 1.00 85.81 91 LEU A C 1
ATOM 727 O O . LEU A 1 91 ? 5.789 6.790 -4.282 1.00 85.81 91 LEU A O 1
ATOM 731 N N . GLU A 1 92 ? 5.737 8.338 -5.906 1.00 86.75 92 GLU A N 1
ATOM 732 C CA . GLU A 1 92 ? 5.103 9.381 -5.088 1.00 86.75 92 GLU A CA 1
ATOM 733 C C . GLU A 1 92 ? 3.690 8.985 -4.637 1.00 86.75 92 GLU A C 1
ATOM 735 O O . GLU A 1 92 ? 3.305 9.234 -3.491 1.00 86.75 92 GLU A O 1
ATOM 740 N N . TYR A 1 93 ? 2.943 8.305 -5.510 1.00 90.19 93 TYR A N 1
ATOM 741 C CA . TYR A 1 93 ? 1.629 7.766 -5.179 1.00 90.19 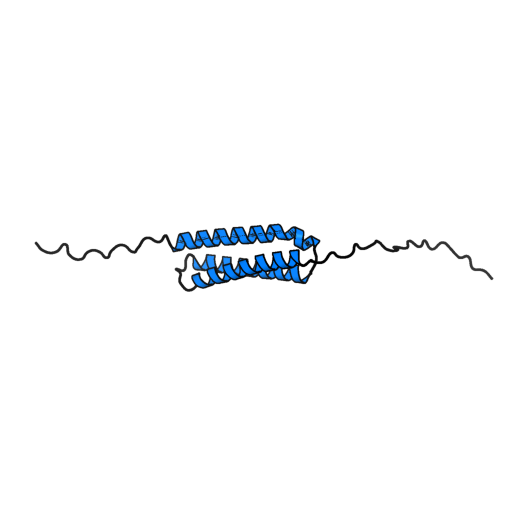93 TYR A CA 1
ATOM 742 C C . TYR A 1 93 ? 1.721 6.746 -4.034 1.00 90.19 93 TYR A C 1
ATOM 744 O O . TYR A 1 93 ? 0.999 6.887 -3.051 1.00 90.19 93 TYR A O 1
ATOM 752 N N . TYR A 1 94 ? 2.658 5.793 -4.076 1.00 89.50 94 TYR A N 1
ATOM 753 C CA . TYR A 1 94 ? 2.814 4.807 -2.994 1.00 89.50 94 TYR A CA 1
ATOM 754 C C . TYR A 1 94 ? 3.204 5.432 -1.657 1.00 89.50 94 TYR A C 1
ATOM 756 O O . TYR A 1 94 ? 2.720 5.012 -0.605 1.00 89.50 94 TYR A O 1
ATOM 764 N N . HIS A 1 95 ? 4.077 6.441 -1.682 1.00 88.06 95 HIS A N 1
ATOM 765 C CA . HIS A 1 95 ? 4.439 7.170 -0.471 1.00 88.06 95 HIS A CA 1
ATOM 766 C C . HIS A 1 95 ? 3.237 7.902 0.125 1.00 88.06 95 HIS A C 1
ATOM 768 O O . HIS A 1 95 ? 3.017 7.823 1.334 1.00 88.06 95 HIS A O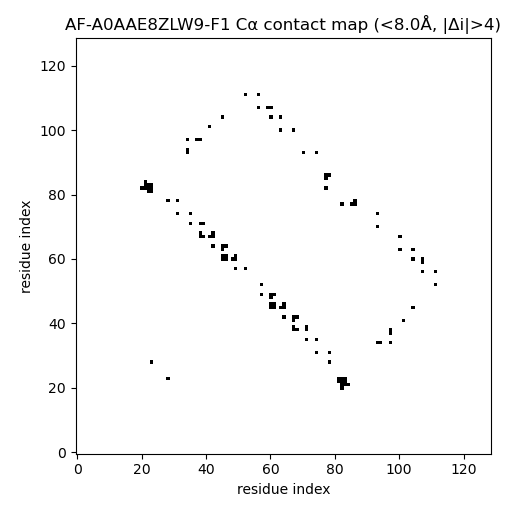 1
ATOM 774 N N . THR A 1 96 ? 2.458 8.577 -0.719 1.00 90.06 96 THR A N 1
ATOM 775 C CA . THR A 1 96 ? 1.242 9.286 -0.307 1.00 90.06 96 THR A CA 1
ATOM 776 C C . THR A 1 96 ? 0.217 8.319 0.284 1.00 90.06 96 THR A C 1
ATOM 778 O O . THR A 1 96 ? -0.237 8.528 1.406 1.00 90.06 96 THR A O 1
ATOM 781 N N . GLU A 1 97 ? -0.063 7.208 -0.400 1.00 91.38 97 GLU A N 1
ATOM 782 C CA . GLU A 1 97 ? -0.986 6.168 0.073 1.00 91.38 97 GLU A CA 1
ATOM 783 C C . GLU A 1 97 ? -0.574 5.612 1.441 1.00 91.38 97 GLU A C 1
ATOM 785 O O . GLU A 1 97 ? -1.407 5.474 2.339 1.00 91.38 97 GLU A O 1
ATOM 790 N N . TYR A 1 98 ? 0.717 5.328 1.636 1.00 90.00 98 TYR A N 1
ATOM 791 C CA . TYR A 1 98 ? 1.223 4.874 2.930 1.00 90.00 98 TYR A CA 1
ATOM 792 C C . TYR A 1 98 ? 0.978 5.905 4.044 1.00 90.00 98 TYR A C 1
ATOM 794 O O . TYR A 1 98 ? 0.504 5.537 5.121 1.00 90.00 98 TYR A O 1
ATOM 802 N N . GLN A 1 99 ? 1.268 7.187 3.795 1.00 91.69 99 GLN A N 1
ATOM 803 C CA . GLN A 1 99 ? 1.055 8.250 4.784 1.00 91.69 99 GLN A CA 1
ATOM 804 C C . GLN A 1 99 ? -0.428 8.413 5.131 1.00 91.69 99 GLN A C 1
ATOM 806 O O . GLN A 1 99 ? -0.775 8.492 6.309 1.00 91.69 99 GLN A O 1
ATOM 811 N N . GLU A 1 100 ? -1.314 8.397 4.136 1.00 91.81 100 GLU A N 1
ATOM 812 C CA . GLU A 1 100 ? -2.760 8.471 4.360 1.00 91.81 100 GLU A CA 1
ATOM 813 C C . GLU A 1 100 ? -3.278 7.293 5.192 1.00 91.81 100 GLU A C 1
ATOM 815 O O . GLU A 1 100 ? -4.044 7.479 6.139 1.00 91.81 100 GLU A O 1
ATOM 820 N N . MET A 1 101 ? -2.841 6.071 4.871 1.00 93.50 101 MET A N 1
ATOM 821 C CA . MET A 1 101 ? -3.223 4.874 5.621 1.00 93.50 101 MET A CA 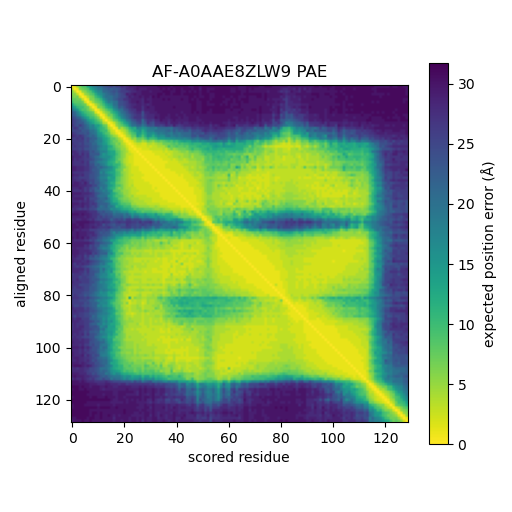1
ATOM 822 C C . MET A 1 101 ? -2.709 4.910 7.065 1.00 93.50 101 MET A C 1
ATOM 824 O O . MET A 1 101 ? -3.414 4.472 7.978 1.00 93.50 101 MET A O 1
ATOM 828 N N . LEU A 1 102 ? -1.511 5.458 7.290 1.00 90.25 102 LEU A N 1
ATOM 829 C CA . LEU A 1 102 ? -0.949 5.643 8.626 1.00 90.25 102 LEU A CA 1
ATOM 830 C C . LEU A 1 102 ? -1.755 6.656 9.450 1.00 90.25 102 LEU A C 1
ATOM 832 O O . LEU A 1 102 ? -2.053 6.385 10.614 1.00 90.25 102 LEU A O 1
ATOM 836 N N . VAL A 1 103 ? -2.132 7.794 8.859 1.00 91.44 103 VAL A N 1
ATOM 837 C CA . VAL A 1 103 ? -2.980 8.801 9.518 1.00 91.44 103 VAL A CA 1
ATOM 838 C C . VAL A 1 103 ? -4.330 8.193 9.891 1.00 91.44 103 VAL A C 1
ATOM 840 O O . VAL A 1 103 ? -4.731 8.266 11.051 1.00 91.44 103 VAL A O 1
ATOM 843 N N . LEU A 1 104 ? -4.983 7.497 8.955 1.00 90.31 104 LEU A N 1
ATOM 844 C CA . LEU A 1 104 ? -6.261 6.838 9.219 1.00 90.31 104 LEU A CA 1
ATOM 845 C C . LEU A 1 104 ? -6.144 5.804 10.348 1.00 90.31 104 LEU A C 1
ATOM 847 O O . LEU A 1 104 ? -6.998 5.747 11.229 1.00 90.31 104 LEU A O 1
ATOM 851 N N . TYR A 1 105 ? -5.072 5.007 10.377 1.00 89.31 105 TYR A N 1
ATOM 852 C CA . TYR A 1 105 ? -4.822 4.094 11.492 1.00 89.31 105 TYR A CA 1
ATOM 853 C C . TYR A 1 105 ? -4.744 4.834 12.837 1.00 89.31 105 TYR A C 1
ATOM 855 O O . TYR A 1 105 ? -5.375 4.410 13.807 1.00 89.31 105 TYR A O 1
ATOM 863 N N . GLN A 1 106 ? -4.001 5.941 12.904 1.00 88.44 106 GLN A N 1
ATOM 864 C CA . GLN A 1 106 ? -3.854 6.736 14.126 1.00 88.44 106 GLN A CA 1
ATOM 865 C C . GLN A 1 106 ? -5.188 7.330 14.594 1.00 88.44 106 GLN A C 1
ATOM 867 O O . GLN A 1 106 ? -5.484 7.283 15.788 1.00 88.44 106 GLN A O 1
ATOM 872 N N . GLU A 1 107 ? -6.018 7.823 13.674 1.00 87.75 107 GLU A N 1
ATOM 873 C CA . GLU A 1 107 ? -7.362 8.328 13.978 1.00 87.75 107 GLU A CA 1
ATOM 874 C C . GLU A 1 107 ? -8.262 7.231 14.558 1.00 87.75 107 GLU A C 1
ATOM 876 O O . GLU A 1 107 ? -8.906 7.430 15.592 1.00 87.75 107 GLU A O 1
ATOM 881 N N . LEU A 1 108 ? -8.257 6.040 13.949 1.00 86.31 108 LEU A N 1
ATOM 882 C CA . LEU A 1 108 ? -9.023 4.894 14.444 1.00 86.31 108 LEU A CA 1
ATOM 883 C C . LEU A 1 108 ? -8.563 4.483 15.848 1.00 86.31 108 LEU A C 1
ATOM 885 O O . LEU A 1 108 ? -9.398 4.231 16.718 1.00 86.31 108 LEU A O 1
ATOM 889 N N . MET A 1 109 ? -7.251 4.467 16.102 1.00 83.94 109 MET A N 1
ATOM 890 C CA . MET A 1 109 ? -6.701 4.198 17.435 1.00 83.94 109 MET A CA 1
ATOM 891 C C . MET A 1 109 ? -7.099 5.272 18.451 1.00 83.94 109 MET A C 1
ATOM 893 O O . MET A 1 109 ? -7.476 4.941 19.575 1.00 83.94 109 MET A O 1
ATOM 897 N N . ALA A 1 110 ? -7.082 6.550 18.070 1.00 83.19 110 ALA A N 1
ATOM 898 C CA . ALA A 1 110 ? -7.513 7.633 18.948 1.00 83.19 110 ALA A CA 1
ATOM 899 C C . ALA A 1 110 ? -8.982 7.475 19.374 1.0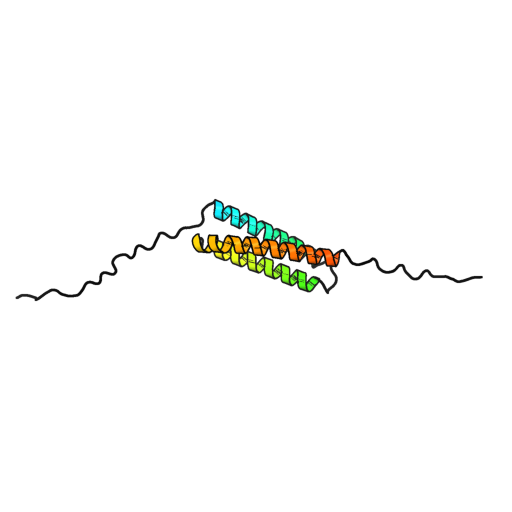0 83.19 110 ALA A C 1
ATOM 901 O O . ALA A 1 110 ? -9.305 7.713 20.535 1.00 83.19 110 ALA A O 1
ATOM 902 N N . ILE A 1 111 ? -9.869 7.030 18.479 1.00 81.94 111 ILE A N 1
ATOM 903 C CA . ILE A 1 111 ? -11.281 6.765 18.806 1.00 81.94 111 ILE A CA 1
ATOM 904 C C . ILE A 1 111 ? -11.406 5.618 19.818 1.00 81.94 111 ILE A C 1
ATOM 906 O O . ILE A 1 111 ? -12.194 5.696 20.759 1.00 81.94 111 ILE A O 1
ATOM 910 N N . LEU A 1 112 ? -10.611 4.563 19.645 1.00 76.06 112 LEU A N 1
ATOM 911 C CA . LEU A 1 112 ? -10.660 3.367 20.487 1.00 76.06 112 LEU A CA 1
ATOM 912 C C . LEU A 1 112 ? -10.215 3.615 21.921 1.00 76.06 112 LEU A C 1
ATOM 914 O O . LEU A 1 112 ? -10.828 3.100 22.854 1.00 76.06 112 LEU A O 1
ATOM 918 N N . TYR A 1 113 ? -9.156 4.399 22.094 1.00 78.00 113 TYR A N 1
ATOM 919 C CA . TYR A 1 113 ? -8.554 4.635 23.403 1.00 78.00 113 TYR A CA 1
ATOM 920 C C . TYR A 1 113 ? -9.116 5.872 24.130 1.00 78.00 113 TYR A C 1
ATOM 922 O O . TYR A 1 113 ? -8.751 6.100 25.279 1.00 78.00 113 TYR A O 1
ATOM 930 N N . ASN A 1 114 ? -10.041 6.631 23.522 1.00 72.69 114 ASN A N 1
ATOM 931 C CA . ASN A 1 114 ? -10.739 7.769 24.148 1.00 72.69 114 ASN A CA 1
ATOM 932 C C . ASN A 1 114 ? -12.128 7.424 24.737 1.00 72.69 114 ASN A C 1
ATOM 934 O O . ASN A 1 114 ? -12.932 8.322 24.994 1.00 72.69 114 ASN A O 1
ATOM 938 N N . ILE A 1 115 ? -12.446 6.146 24.970 1.00 59.00 115 ILE A N 1
ATOM 939 C CA . ILE A 1 115 ? -13.717 5.757 25.605 1.00 59.00 115 ILE A CA 1
ATOM 940 C C . ILE A 1 115 ? -13.653 6.099 27.109 1.00 59.00 115 ILE A C 1
ATOM 942 O O . ILE A 1 115 ? -12.773 5.580 27.801 1.00 59.00 115 ILE A O 1
ATOM 946 N N . PRO A 1 116 ? -14.554 6.951 27.648 1.00 50.94 116 PRO A N 1
ATOM 947 C CA . PRO A 1 116 ? -14.587 7.238 29.079 1.00 50.94 116 PRO A CA 1
ATOM 948 C C . PRO A 1 116 ? -14.866 5.948 29.870 1.00 50.94 116 PRO A C 1
ATOM 950 O O . PRO A 1 116 ? -15.627 5.099 29.394 1.00 50.94 116 PRO A O 1
ATOM 953 N N . PRO A 1 117 ? -14.267 5.774 31.066 1.00 49.78 117 PRO A N 1
ATOM 954 C CA . PRO A 1 117 ? -14.507 4.592 31.885 1.00 49.78 117 PRO A CA 1
ATOM 955 C C . PRO A 1 117 ? -16.010 4.441 32.167 1.00 49.78 117 PRO A C 1
ATOM 957 O O . PRO A 1 117 ? -16.714 5.454 32.258 1.00 49.78 117 PRO A O 1
ATOM 960 N N . PRO A 1 118 ? -16.522 3.199 32.301 1.00 55.12 118 PRO A N 1
ATOM 961 C CA . PRO A 1 118 ? -17.916 2.984 32.664 1.00 55.12 118 PRO A CA 1
ATOM 962 C C . PRO A 1 118 ? -18.237 3.792 33.930 1.00 55.12 118 PRO A C 1
ATOM 964 O O . PRO A 1 118 ? -17.376 3.885 34.814 1.00 55.12 118 PRO A O 1
ATOM 967 N N . PRO A 1 119 ? -19.435 4.405 34.020 1.00 65.81 119 PRO A N 1
ATOM 968 C CA . PRO A 1 119 ? -19.810 5.167 35.201 1.00 65.81 119 PRO A CA 1
ATOM 969 C C . PRO A 1 119 ? -19.614 4.284 36.439 1.00 65.81 119 PRO A C 1
ATOM 971 O O . PRO A 1 119 ? -19.910 3.083 36.370 1.00 65.81 119 PRO A O 1
ATOM 974 N N . PRO A 1 120 ? -19.088 4.838 37.550 1.00 62.09 120 PRO A N 1
ATOM 975 C CA . PRO A 1 120 ? -18.959 4.075 38.780 1.00 62.09 120 PRO A CA 1
ATOM 976 C C . PRO A 1 120 ? -20.324 3.450 39.106 1.00 62.09 120 PRO A C 1
ATOM 978 O O . PRO A 1 120 ? -21.352 4.103 38.878 1.00 62.09 120 PRO A O 1
ATOM 981 N N . PRO A 1 121 ? -20.360 2.187 39.572 1.00 65.12 121 PRO A N 1
ATOM 982 C CA . PRO A 1 121 ? -21.615 1.547 39.942 1.00 65.12 121 PRO A CA 1
ATOM 983 C C . PRO A 1 121 ? -22.374 2.474 40.899 1.00 65.12 121 PRO A C 1
ATOM 985 O O . PRO A 1 121 ? -21.724 3.138 41.714 1.00 65.12 121 PRO A O 1
ATOM 988 N N . PRO A 1 122 ? -23.714 2.568 40.794 1.00 63.62 122 PRO A N 1
ATOM 989 C CA . PRO A 1 122 ? -24.483 3.403 41.702 1.00 63.62 122 PRO A CA 1
ATOM 990 C C . PRO A 1 122 ? -24.122 2.976 43.119 1.00 63.62 122 PRO A C 1
ATOM 992 O O . PRO A 1 122 ? -24.299 1.807 43.465 1.00 63.62 122 PRO A O 1
ATOM 995 N N . SER A 1 123 ? -23.544 3.897 43.894 1.00 60.22 123 SER A N 1
ATOM 996 C CA . SER A 1 123 ? -23.230 3.661 45.296 1.00 60.22 123 SER A CA 1
ATOM 997 C C . SER A 1 123 ? -24.510 3.176 45.962 1.00 60.22 123 SER A C 1
ATOM 999 O O . SER A 1 123 ? -25.474 3.933 46.094 1.00 60.22 123 SER A O 1
ATOM 1001 N N . ALA A 1 124 ? -24.546 1.889 46.295 1.00 60.16 124 ALA A N 1
ATOM 1002 C CA . ALA A 1 124 ? -25.597 1.354 47.126 1.00 60.16 124 ALA A CA 1
ATOM 1003 C C . ALA A 1 124 ? -25.515 2.080 48.474 1.00 60.16 124 ALA A C 1
ATOM 1005 O O . ALA A 1 124 ? -24.431 2.258 49.022 1.00 60.16 124 ALA A O 1
ATOM 1006 N N . GLU A 1 125 ? -26.683 2.500 48.953 1.00 55.91 125 GLU A N 1
ATOM 1007 C CA . GLU A 1 125 ? -26.940 2.915 50.333 1.00 55.91 125 GLU A CA 1
ATOM 1008 C C . GLU A 1 125 ? -26.574 4.366 50.684 1.00 55.91 125 GLU A C 1
ATOM 1010 O O . GLU A 1 125 ? -25.730 4.681 51.513 1.00 55.91 125 GLU A O 1
ATOM 1015 N N . SER A 1 126 ? -27.399 5.273 50.156 1.00 55.22 126 SER A N 1
ATOM 1016 C CA . SER A 1 126 ? -28.228 6.072 51.067 1.00 55.22 126 SER A CA 1
ATOM 1017 C C . SER A 1 126 ? -29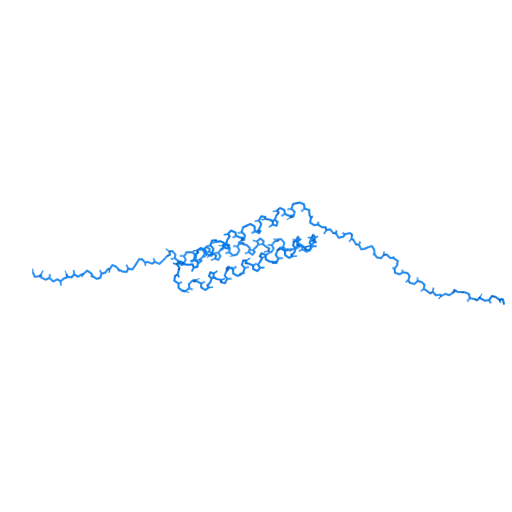.297 5.165 51.687 1.00 55.22 126 SER A C 1
ATOM 1019 O O . SER A 1 126 ? -30.403 5.072 51.160 1.00 55.22 126 SER A O 1
ATOM 1021 N N . GLN A 1 127 ? -28.961 4.443 52.754 1.00 53.16 127 GLN A N 1
ATOM 1022 C CA . GLN A 1 127 ? -29.939 3.855 53.669 1.00 53.16 127 GLN A CA 1
ATOM 1023 C C . GLN A 1 127 ? -29.406 3.964 55.101 1.00 53.16 127 GLN A C 1
ATOM 1025 O O . GLN A 1 127 ? -28.248 3.644 55.341 1.00 53.16 127 GLN A O 1
ATOM 1030 N N . GLN A 1 128 ? -30.309 4.375 55.998 1.00 48.19 128 GLN A N 1
ATOM 1031 C CA . GLN A 1 128 ? -30.210 4.464 57.466 1.00 48.19 128 GLN A CA 1
ATOM 1032 C C . GLN A 1 128 ? -29.537 5.752 57.969 1.00 48.19 128 GLN A C 1
ATOM 1034 O O . GLN A 1 128 ? -28.337 5.950 57.820 1.00 48.19 128 GLN A O 1
ATOM 1039 N N . GLU A 1 129 ? -30.346 6.779 58.255 1.00 43.88 129 GLU A N 1
ATOM 1040 C CA . GLU A 1 129 ? -31.039 7.066 59.542 1.00 43.88 129 GLU A CA 1
ATOM 1041 C C . GLU A 1 129 ? -30.153 7.844 60.522 1.00 43.88 129 GLU A C 1
ATOM 1043 O O . GLU A 1 129 ? -29.100 7.321 60.941 1.00 43.88 129 GLU A O 1
#

Foldseek 3Di:
DDDDDDDPPPPPPPDPPPPPFDFDDPVLVVLLVVLLVLLVVLLVVLVVVLVPADPPLNVVSVVLSVLSVVLSVVSVVVNVVRGDPVSVVCSVVSVVSSVVSVVSSVVSVVVGVPDPPDPDDPPPDPDDD